Protein AF-A0A376F750-F1 (afdb_monomer)

Organism: Enterobacter asburiae (NCBI:txid61645)

Sequence (122 aa):
MLGGYFTTWCDADARDAVARVAKALDVQDELQFPDAELARSAAFIISASEGGNQYLPALRCEPERFEPHSRERLLAGAMIPSAWYIQAQRFRAHARQAFKTLFAQADVLIAPATPRSATLRG

Structure (mmCIF, N/CA/C/O backbone):
data_AF-A0A376F750-F1
#
_entry.id   AF-A0A376F750-F1
#
loop_
_atom_site.group_PDB
_atom_site.id
_atom_site.type_symbol
_atom_site.label_atom_id
_atom_site.label_alt_id
_atom_site.label_comp_id
_atom_site.label_asym_id
_atom_site.label_entity_id
_atom_site.label_seq_id
_atom_site.pdbx_PDB_ins_code
_atom_site.Cartn_x
_atom_site.Cartn_y
_atom_site.Cartn_z
_atom_site.occupancy
_atom_site.B_iso_or_equiv
_atom_site.auth_seq_id
_atom_site.auth_comp_id
_atom_site.auth_asym_id
_atom_site.auth_atom_id
_atom_site.pdbx_PDB_model_num
ATOM 1 N N . MET A 1 1 ? -11.596 -0.569 15.675 1.00 93.75 1 MET A N 1
ATOM 2 C CA . MET A 1 1 ? -11.658 -0.044 14.286 1.00 93.75 1 MET A CA 1
ATOM 3 C C . MET A 1 1 ? -10.386 0.743 13.996 1.00 93.75 1 MET A C 1
ATOM 5 O O . MET A 1 1 ? -9.802 1.255 14.940 1.00 93.75 1 MET A O 1
ATOM 9 N N . LEU A 1 2 ? -9.932 0.830 12.743 1.00 96.25 2 LEU A N 1
ATOM 10 C CA . LEU A 1 2 ? -8.807 1.691 12.371 1.00 96.25 2 LEU A CA 1
ATOM 11 C C . LEU A 1 2 ? -9.287 3.078 11.922 1.00 96.25 2 LEU A C 1
ATOM 13 O O . LEU A 1 2 ? -10.041 3.191 10.956 1.00 96.25 2 LEU A O 1
ATOM 17 N N . GLY A 1 3 ? -8.817 4.114 12.615 1.00 94.88 3 GLY A N 1
ATOM 18 C CA . GLY A 1 3 ? -9.077 5.521 12.304 1.00 94.88 3 GLY A CA 1
ATOM 19 C C . GLY A 1 3 ? -7.967 6.190 11.484 1.00 94.88 3 GLY A C 1
ATOM 20 O O . GLY A 1 3 ? -7.056 5.541 10.962 1.00 94.88 3 GLY A O 1
ATOM 21 N N . GLY A 1 4 ? -8.024 7.520 11.381 1.00 95.25 4 GLY A N 1
ATOM 22 C CA . GLY A 1 4 ? -7.015 8.328 10.685 1.00 95.25 4 GLY A CA 1
ATOM 23 C C . GLY A 1 4 ? -6.938 8.020 9.187 1.00 95.25 4 GLY A C 1
ATOM 24 O O . GLY A 1 4 ? -7.946 8.083 8.486 1.00 95.25 4 GLY A O 1
ATOM 25 N N . TYR A 1 5 ? -5.748 7.653 8.697 1.00 96.50 5 TYR A N 1
ATOM 26 C CA . TYR A 1 5 ? -5.477 7.395 7.273 1.00 96.50 5 TYR A CA 1
ATOM 27 C C . TYR A 1 5 ? -6.516 6.485 6.591 1.00 96.50 5 TYR A C 1
ATOM 29 O O . TYR A 1 5 ? -6.872 6.702 5.432 1.00 96.50 5 TYR A O 1
ATOM 37 N N . PHE A 1 6 ? -7.026 5.485 7.317 1.00 96.56 6 PHE A N 1
ATOM 38 C CA . PHE A 1 6 ? -7.991 4.509 6.806 1.00 96.56 6 PHE A CA 1
ATOM 39 C C . PHE A 1 6 ? -9.391 5.091 6.556 1.00 96.56 6 PHE A C 1
ATOM 41 O O . PHE A 1 6 ? -10.172 4.483 5.830 1.00 96.56 6 PHE A O 1
ATOM 48 N N . THR A 1 7 ? -9.715 6.265 7.104 1.00 94.56 7 THR A N 1
ATOM 49 C CA . THR A 1 7 ? -11.018 6.929 6.930 1.00 94.56 7 THR A CA 1
ATOM 50 C C . THR A 1 7 ? -10.918 8.280 6.219 1.00 94.56 7 THR A C 1
ATOM 52 O O . THR A 1 7 ? -11.901 8.695 5.600 1.00 94.56 7 THR A O 1
ATOM 55 N N . THR A 1 8 ? -9.745 8.931 6.233 1.00 95.75 8 THR A N 1
ATOM 56 C CA . THR A 1 8 ? -9.500 10.261 5.638 1.00 95.75 8 THR A CA 1
ATOM 57 C C . THR A 1 8 ? -9.947 10.366 4.180 1.00 95.75 8 THR A C 1
ATOM 59 O O . THR A 1 8 ? -10.558 11.357 3.795 1.00 95.75 8 THR A O 1
ATOM 62 N N . TRP A 1 9 ? -9.661 9.343 3.372 1.00 94.56 9 TRP A N 1
ATOM 63 C CA . TRP A 1 9 ? -9.897 9.365 1.922 1.00 94.56 9 TRP A CA 1
ATOM 64 C C . TRP A 1 9 ? -11.177 8.649 1.489 1.00 94.56 9 TRP A C 1
ATOM 66 O O . TRP A 1 9 ? -11.431 8.520 0.293 1.00 94.56 9 TRP A O 1
ATOM 76 N N . CYS A 1 10 ? -11.961 8.154 2.446 1.00 96.94 10 CYS A N 1
ATOM 77 C CA . CYS A 1 10 ? -13.175 7.403 2.161 1.00 96.94 10 CYS A CA 1
ATOM 78 C C . CYS A 1 10 ? -14.358 8.327 1.847 1.00 96.94 10 CYS A C 1
ATOM 80 O O . CYS A 1 10 ? -14.426 9.462 2.324 1.00 96.94 10 CYS A O 1
ATOM 82 N N . ASP A 1 11 ? -15.322 7.840 1.075 1.00 97.31 11 ASP A N 1
ATOM 83 C CA . ASP A 1 11 ? -16.636 8.464 0.952 1.00 97.31 11 ASP A CA 1
ATOM 84 C C . ASP A 1 11 ? -17.558 8.080 2.128 1.00 97.31 11 ASP A C 1
ATOM 86 O O . ASP A 1 11 ? -17.145 7.425 3.092 1.00 97.31 11 ASP A O 1
ATOM 90 N N . ALA A 1 12 ? -18.797 8.580 2.101 1.00 96.94 12 ALA A N 1
ATOM 91 C CA . ALA A 1 12 ? -19.780 8.290 3.141 1.00 96.94 12 ALA A CA 1
ATOM 92 C C . ALA A 1 12 ? -20.160 6.802 3.159 1.00 96.94 12 ALA A C 1
ATOM 94 O O . ALA A 1 12 ? -20.187 6.209 4.232 1.00 96.94 12 ALA A O 1
ATOM 95 N N . ASP A 1 13 ? -20.350 6.187 1.989 1.00 96.75 13 ASP A N 1
ATOM 96 C CA . ASP A 1 13 ? -20.747 4.782 1.873 1.00 96.75 13 ASP A CA 1
ATOM 97 C C . ASP A 1 13 ? -19.703 3.842 2.493 1.00 96.75 13 ASP A C 1
ATOM 99 O O . ASP A 1 13 ? -20.047 2.931 3.250 1.00 96.75 13 ASP A O 1
ATOM 103 N N . ALA A 1 14 ? -18.415 4.079 2.225 1.00 97.38 14 ALA A N 1
ATOM 104 C CA . ALA A 1 14 ? -17.323 3.299 2.797 1.00 97.38 14 ALA A CA 1
ATOM 105 C C . ALA A 1 14 ? -17.230 3.455 4.326 1.00 97.38 14 ALA A C 1
ATOM 107 O O . ALA A 1 14 ? -17.011 2.468 5.036 1.00 97.38 14 ALA A O 1
ATOM 108 N N . ARG A 1 15 ? -17.437 4.673 4.853 1.00 96.06 15 ARG A N 1
ATOM 109 C CA . ARG A 1 15 ? -17.484 4.913 6.307 1.00 96.06 15 ARG A CA 1
ATOM 110 C C . ARG A 1 15 ? -18.688 4.236 6.957 1.00 96.06 15 ARG A C 1
ATOM 112 O O . ARG A 1 15 ? -18.525 3.564 7.973 1.00 96.06 15 ARG A O 1
ATOM 119 N N . ASP A 1 16 ? -19.865 4.354 6.354 1.00 96.56 16 ASP A N 1
ATOM 120 C CA . ASP A 1 16 ? -21.102 3.756 6.856 1.00 96.56 16 ASP A CA 1
ATOM 121 C C . ASP A 1 16 ? -21.031 2.228 6.865 1.00 96.56 16 ASP A C 1
ATOM 123 O O . ASP A 1 16 ? -21.501 1.589 7.809 1.00 96.56 16 ASP A O 1
ATOM 127 N N . ALA A 1 17 ? -20.415 1.622 5.845 1.00 96.56 17 ALA A N 1
ATOM 128 C CA . ALA A 1 17 ? -20.203 0.180 5.793 1.00 96.56 17 ALA A CA 1
ATOM 129 C C . ALA A 1 17 ? -19.365 -0.307 6.985 1.00 96.56 17 ALA A C 1
ATOM 131 O O . ALA A 1 17 ? -19.753 -1.259 7.666 1.00 96.56 17 ALA A O 1
ATOM 132 N N . VAL A 1 18 ? -18.258 0.377 7.288 1.00 96.50 18 VAL A N 1
ATOM 133 C CA . VAL A 1 18 ? -17.429 0.044 8.452 1.00 96.50 18 VAL A CA 1
ATOM 134 C C . VAL A 1 18 ? -18.167 0.306 9.758 1.00 96.50 18 VAL A C 1
ATOM 136 O O . VAL A 1 18 ? -18.120 -0.547 10.640 1.00 96.50 18 VAL A O 1
ATOM 139 N N . ALA A 1 19 ? -18.902 1.413 9.877 1.00 95.25 19 ALA A N 1
ATOM 140 C CA . ALA A 1 19 ? -19.683 1.716 11.074 1.00 95.25 19 ALA A CA 1
ATOM 141 C C . ALA A 1 19 ? -20.745 0.639 11.365 1.00 95.25 19 ALA A C 1
ATOM 143 O O . ALA A 1 19 ? -20.928 0.242 12.516 1.00 95.25 19 ALA A O 1
ATOM 144 N N . ARG A 1 20 ? -21.414 0.107 10.330 1.00 97.06 20 ARG A N 1
ATOM 145 C CA . ARG A 1 20 ? -22.374 -1.004 10.472 1.00 97.06 20 ARG A CA 1
ATOM 146 C C . ARG A 1 20 ? -21.705 -2.275 10.989 1.00 97.06 20 ARG A C 1
ATOM 148 O O . ARG A 1 20 ? -22.245 -2.908 11.893 1.00 97.06 20 ARG A O 1
ATOM 155 N N . VAL A 1 21 ? -20.542 -2.634 10.443 1.00 96.62 21 VAL A N 1
ATOM 156 C CA . VAL A 1 21 ? -19.781 -3.817 10.880 1.00 96.62 21 VAL A CA 1
ATOM 157 C C . VAL A 1 21 ? -19.250 -3.629 12.302 1.00 96.62 21 VAL A C 1
ATOM 159 O O . VAL A 1 21 ? -19.412 -4.520 13.129 1.00 96.62 21 VAL A O 1
ATOM 162 N N . ALA A 1 22 ? -18.681 -2.462 12.611 1.00 95.81 22 ALA A N 1
ATOM 163 C CA . ALA A 1 22 ? -18.187 -2.126 13.943 1.00 95.81 22 ALA A CA 1
ATOM 164 C C . ALA A 1 22 ? -19.303 -2.218 14.992 1.00 95.81 22 ALA A C 1
ATOM 166 O O . ALA A 1 22 ? -19.115 -2.854 16.022 1.00 95.81 22 ALA A O 1
ATOM 167 N N . LYS A 1 23 ? -20.494 -1.682 14.691 1.00 96.19 23 LYS A N 1
ATOM 168 C CA . LYS A 1 23 ? -21.668 -1.795 15.566 1.00 96.19 23 LYS A CA 1
ATOM 169 C C . LYS A 1 23 ? -22.120 -3.245 15.756 1.00 96.19 23 LYS A C 1
ATOM 171 O O . LYS A 1 23 ? -22.447 -3.635 16.869 1.00 96.19 23 LYS A O 1
ATOM 176 N N . ALA A 1 24 ? -22.172 -4.036 14.684 1.00 97.38 24 ALA A N 1
ATOM 177 C CA . ALA A 1 24 ? -22.607 -5.433 14.756 1.00 97.38 24 ALA A CA 1
ATOM 178 C C . ALA A 1 24 ? -21.647 -6.318 15.570 1.00 97.38 24 ALA A C 1
ATOM 180 O O . ALA A 1 24 ? -22.081 -7.306 16.156 1.00 97.38 24 ALA A O 1
ATOM 181 N N . LEU A 1 25 ? -20.364 -5.956 15.603 1.00 96.12 25 LEU A N 1
ATOM 182 C CA . LEU A 1 25 ? -19.315 -6.640 16.358 1.00 96.12 25 LEU A CA 1
ATOM 183 C C . LEU A 1 25 ? -19.031 -5.991 17.725 1.00 96.12 25 LEU A C 1
ATOM 185 O O . LEU A 1 25 ? -18.049 -6.357 18.360 1.00 96.12 25 LEU A O 1
ATOM 189 N N . ASP A 1 26 ? -19.861 -5.033 18.154 1.00 95.62 26 ASP A N 1
ATOM 190 C CA . ASP A 1 26 ? -19.714 -4.283 19.412 1.00 95.62 26 ASP A CA 1
ATOM 191 C C . ASP A 1 26 ? -18.312 -3.671 19.613 1.00 95.62 26 ASP A C 1
ATOM 193 O O . ASP A 1 26 ? -17.738 -3.667 20.699 1.00 95.62 26 ASP A O 1
ATOM 197 N N . VAL A 1 27 ? -17.720 -3.164 18.530 1.00 94.69 27 VAL A N 1
ATOM 198 C CA . VAL A 1 27 ? -16.379 -2.572 18.545 1.00 94.69 27 VAL A CA 1
ATOM 199 C C . VAL A 1 27 ? -16.445 -1.185 19.172 1.00 94.69 27 VAL A C 1
ATOM 201 O O . VAL A 1 27 ? -17.011 -0.267 18.581 1.00 94.69 27 VAL A O 1
ATOM 204 N N . GLN A 1 28 ? -15.813 -1.029 20.333 1.00 86.69 28 GLN A N 1
ATOM 205 C CA . GLN A 1 28 ? -15.795 0.230 21.087 1.00 86.69 28 GLN A CA 1
ATOM 206 C C . GLN A 1 28 ? -14.532 1.064 20.833 1.00 86.69 28 GLN A C 1
ATOM 208 O O . GLN A 1 28 ? -14.579 2.292 20.874 1.00 86.69 28 GLN A O 1
ATOM 213 N N . ASP A 1 29 ? -13.412 0.408 20.518 1.00 92.06 29 ASP A N 1
ATOM 214 C CA . ASP A 1 29 ? -12.117 1.076 20.415 1.00 92.06 29 ASP A CA 1
ATOM 215 C C . ASP A 1 29 ? -11.785 1.521 18.987 1.00 92.06 29 ASP A C 1
ATOM 217 O O . ASP A 1 29 ? -11.928 0.772 18.008 1.00 92.06 29 ASP A O 1
ATOM 221 N N . GLU A 1 30 ? -11.247 2.733 18.873 1.00 94.81 30 GLU A N 1
ATOM 222 C CA . GLU A 1 30 ? -10.559 3.212 17.679 1.00 94.81 30 GLU A CA 1
ATOM 223 C C . GLU A 1 30 ? -9.045 3.190 17.909 1.00 94.81 30 GLU A C 1
ATOM 225 O O . GLU A 1 30 ? -8.525 3.818 18.828 1.00 94.81 30 GLU A O 1
ATOM 230 N N . LEU A 1 31 ? -8.331 2.480 17.038 1.00 96.38 31 LEU A N 1
ATOM 231 C CA . LEU A 1 31 ? -6.876 2.434 17.007 1.00 96.38 31 LEU A CA 1
ATOM 232 C C . LEU A 1 31 ? -6.369 3.185 15.778 1.00 96.38 31 LEU A C 1
ATOM 234 O O . LEU A 1 31 ? -7.018 3.215 14.731 1.00 96.38 31 LEU A O 1
ATOM 238 N N . GLN A 1 32 ? -5.174 3.757 15.875 1.00 96.25 32 GLN A N 1
ATOM 239 C CA . GLN A 1 32 ? -4.540 4.456 14.761 1.00 96.25 32 GLN A CA 1
ATOM 240 C C . GLN A 1 32 ? -3.191 3.835 14.437 1.00 96.25 32 GLN A C 1
ATOM 242 O O . GLN A 1 32 ? -2.448 3.427 15.325 1.00 96.25 32 GLN A O 1
ATOM 247 N N . PHE A 1 33 ? -2.855 3.821 13.150 1.00 96.88 33 PHE A N 1
ATOM 248 C CA . PHE A 1 33 ? -1.494 3.589 12.689 1.00 96.88 33 PHE A CA 1
ATOM 249 C C . PHE A 1 33 ? -0.947 4.914 12.140 1.00 96.88 33 PHE A C 1
ATOM 251 O O . PHE A 1 33 ? -1.213 5.231 10.979 1.00 96.88 33 PHE A O 1
ATOM 258 N N . PRO A 1 34 ? -0.229 5.712 12.955 1.00 95.19 34 PRO A N 1
ATOM 259 C CA . PRO A 1 34 ? 0.198 7.055 12.557 1.00 95.19 34 PRO A CA 1
ATOM 260 C C . PRO A 1 34 ? 1.045 7.060 11.282 1.00 95.19 34 PRO A C 1
ATOM 262 O O . PRO A 1 34 ? 0.875 7.923 10.427 1.00 95.19 34 PRO A O 1
ATOM 265 N N . ASP A 1 35 ? 1.886 6.039 11.100 1.00 96.69 35 ASP A N 1
ATOM 266 C CA . ASP A 1 35 ? 2.770 5.938 9.938 1.00 96.69 35 ASP A CA 1
ATOM 267 C C . ASP A 1 35 ? 2.110 5.279 8.710 1.00 96.69 35 ASP A C 1
ATOM 269 O O . ASP A 1 35 ? 2.811 4.826 7.803 1.00 96.69 35 ASP A O 1
ATOM 273 N N . ALA A 1 36 ? 0.777 5.186 8.643 1.00 97.25 36 ALA A N 1
ATOM 274 C CA . ALA A 1 36 ? 0.076 4.529 7.534 1.00 97.25 36 ALA A CA 1
ATOM 275 C C . ALA A 1 36 ? 0.416 5.134 6.160 1.00 97.25 36 ALA A C 1
ATOM 277 O O . ALA A 1 36 ? 0.647 4.403 5.193 1.00 97.25 36 ALA A O 1
ATOM 278 N N . GLU A 1 37 ? 0.516 6.460 6.071 1.00 97.12 37 GLU A N 1
ATOM 279 C CA . GLU A 1 37 ? 0.885 7.146 4.830 1.00 97.12 37 GLU A CA 1
ATOM 280 C C . GLU A 1 37 ? 2.346 6.881 4.430 1.00 97.12 37 GLU A C 1
ATOM 282 O O . GLU A 1 37 ? 2.655 6.638 3.255 1.00 97.12 37 GLU A O 1
ATOM 287 N N . LEU A 1 38 ? 3.251 6.839 5.412 1.00 98.06 38 LEU A N 1
ATOM 288 C CA . LEU A 1 38 ? 4.652 6.495 5.185 1.00 98.06 38 LEU A CA 1
ATOM 289 C C . LEU A 1 38 ? 4.804 5.020 4.785 1.00 98.06 38 LEU A C 1
ATOM 291 O O . LEU A 1 38 ? 5.578 4.703 3.882 1.00 98.06 38 LEU A O 1
ATOM 295 N N . ALA A 1 39 ? 4.010 4.120 5.369 1.00 98.25 39 ALA A N 1
ATOM 296 C CA . ALA A 1 39 ? 3.954 2.713 4.984 1.00 98.25 39 ALA A CA 1
ATOM 297 C C . ALA A 1 39 ? 3.459 2.517 3.556 1.00 98.25 39 ALA A C 1
ATOM 299 O O . ALA A 1 39 ? 4.065 1.747 2.808 1.00 98.25 39 ALA A O 1
ATOM 300 N N . ARG A 1 40 ? 2.430 3.261 3.140 1.00 98.06 40 ARG A N 1
ATOM 301 C CA . ARG A 1 40 ? 2.018 3.301 1.735 1.00 98.06 40 ARG A CA 1
ATOM 302 C C . ARG A 1 40 ? 3.162 3.773 0.836 1.00 98.06 40 ARG A C 1
ATOM 304 O O . ARG A 1 40 ? 3.411 3.145 -0.191 1.00 98.06 40 ARG A O 1
ATOM 311 N N . SER A 1 41 ? 3.854 4.848 1.206 1.00 98.31 41 SER A N 1
ATOM 312 C CA . SER A 1 41 ? 4.963 5.402 0.414 1.00 98.31 41 SER A CA 1
ATOM 313 C C . SER A 1 41 ? 6.118 4.405 0.270 1.00 98.31 41 SER A C 1
ATOM 315 O O . SER A 1 41 ? 6.602 4.164 -0.837 1.00 98.31 41 SER A O 1
ATOM 317 N N . ALA A 1 42 ? 6.508 3.748 1.364 1.00 98.69 42 ALA A N 1
ATOM 318 C CA . ALA A 1 42 ? 7.524 2.701 1.356 1.00 98.69 42 ALA A CA 1
ATOM 319 C C . ALA A 1 42 ? 7.105 1.501 0.491 1.00 98.69 42 ALA A C 1
ATOM 321 O O . ALA A 1 42 ? 7.893 1.028 -0.327 1.00 98.69 42 ALA A O 1
ATOM 322 N N . ALA A 1 43 ? 5.857 1.036 0.619 1.00 98.69 43 ALA A N 1
ATOM 323 C CA . ALA A 1 43 ? 5.330 -0.058 -0.194 1.00 98.69 43 ALA A CA 1
ATOM 324 C C . ALA A 1 43 ? 5.301 0.294 -1.690 1.00 98.69 43 ALA A C 1
ATOM 326 O O . ALA A 1 43 ? 5.606 -0.560 -2.525 1.00 98.69 43 ALA A O 1
ATOM 327 N N . PHE A 1 44 ? 4.987 1.548 -2.035 1.00 98.50 44 PHE A N 1
ATOM 328 C CA . PHE A 1 44 ? 5.018 2.036 -3.412 1.00 98.50 44 PHE A CA 1
ATOM 329 C C . PHE A 1 44 ? 6.439 1.996 -3.986 1.00 98.50 44 PHE A C 1
ATOM 331 O O . PHE A 1 44 ? 6.640 1.445 -5.066 1.00 98.50 44 PHE A O 1
ATOM 338 N N . ILE A 1 45 ? 7.427 2.511 -3.244 1.00 98.75 45 ILE A N 1
ATOM 339 C CA . ILE A 1 45 ? 8.846 2.482 -3.634 1.00 98.75 45 ILE A CA 1
ATOM 340 C C . ILE A 1 45 ? 9.326 1.046 -3.839 1.00 98.75 45 ILE A C 1
ATOM 342 O O . ILE A 1 45 ? 9.925 0.749 -4.871 1.00 98.75 45 ILE A O 1
ATOM 346 N N . ILE A 1 46 ? 9.054 0.158 -2.879 1.00 98.81 46 ILE A N 1
ATOM 347 C CA . ILE A 1 46 ? 9.464 -1.250 -2.934 1.00 98.81 46 ILE A CA 1
ATOM 348 C C . ILE A 1 46 ? 8.865 -1.927 -4.169 1.00 98.81 46 ILE A C 1
ATOM 350 O O . ILE A 1 46 ? 9.607 -2.440 -5.002 1.00 98.81 46 ILE A O 1
ATOM 354 N N . SER A 1 47 ? 7.541 -1.854 -4.334 1.00 98.69 47 SER A N 1
ATOM 355 C CA . SER A 1 47 ? 6.839 -2.535 -5.431 1.00 98.69 47 SER A CA 1
ATOM 356 C C . SER A 1 47 ? 7.264 -2.010 -6.802 1.00 98.69 47 SER A C 1
ATOM 358 O O . SER A 1 47 ? 7.458 -2.790 -7.732 1.00 98.69 47 SER A O 1
ATOM 360 N N . ALA A 1 48 ? 7.430 -0.690 -6.935 1.00 98.50 48 ALA A N 1
ATOM 361 C CA . ALA A 1 48 ? 7.890 -0.081 -8.177 1.00 98.50 48 ALA A CA 1
ATOM 362 C C . ALA A 1 48 ? 9.336 -0.486 -8.498 1.00 98.50 48 ALA A C 1
ATOM 364 O O . ALA A 1 48 ? 9.617 -0.857 -9.634 1.00 98.50 48 ALA A O 1
ATOM 365 N N . SER A 1 49 ? 10.231 -0.471 -7.504 1.00 98.75 49 SER A N 1
ATOM 366 C CA . SER A 1 49 ? 11.642 -0.840 -7.692 1.00 98.75 49 SER A CA 1
ATOM 367 C C . SER A 1 49 ? 11.787 -2.306 -8.097 1.00 98.75 49 SER A C 1
ATOM 369 O O . SER A 1 49 ? 12.467 -2.619 -9.072 1.00 98.75 49 SER A O 1
ATOM 371 N N . GLU A 1 50 ? 11.125 -3.210 -7.372 1.00 98.69 50 GLU A N 1
ATOM 372 C CA . GLU A 1 50 ? 11.202 -4.653 -7.617 1.00 98.69 50 GLU A CA 1
ATOM 373 C C . GLU A 1 50 ? 10.563 -5.024 -8.960 1.00 98.69 50 GLU A C 1
ATOM 375 O O . GLU A 1 50 ? 11.196 -5.701 -9.772 1.00 98.69 50 GLU A O 1
ATOM 380 N N . GLY A 1 51 ? 9.356 -4.518 -9.241 1.00 98.19 51 GLY A N 1
ATOM 381 C CA . GLY A 1 51 ? 8.674 -4.758 -10.513 1.00 98.19 51 GLY A CA 1
ATOM 382 C C . GLY A 1 51 ? 9.433 -4.163 -11.699 1.00 98.19 51 GLY A C 1
ATOM 383 O O . GLY A 1 51 ? 9.639 -4.836 -12.707 1.00 98.19 51 GLY A O 1
ATOM 384 N N . GLY A 1 52 ? 9.909 -2.924 -11.572 1.00 98.00 52 GLY A N 1
ATOM 385 C CA . GLY A 1 52 ? 10.710 -2.277 -12.605 1.00 98.00 52 GLY A CA 1
ATOM 386 C C . GLY A 1 52 ? 11.989 -3.052 -12.910 1.00 98.00 52 GLY A C 1
ATOM 387 O O . GLY A 1 52 ? 12.261 -3.347 -14.071 1.00 98.00 52 GLY A O 1
ATOM 388 N N . ASN A 1 53 ? 12.737 -3.458 -11.881 1.00 98.12 53 ASN A N 1
ATOM 389 C CA . ASN A 1 53 ? 13.952 -4.253 -12.054 1.00 98.12 53 ASN A CA 1
ATOM 390 C C . ASN A 1 53 ? 13.674 -5.634 -12.676 1.00 98.12 53 ASN A C 1
ATOM 392 O O . ASN A 1 53 ? 14.412 -6.055 -13.564 1.00 98.12 53 ASN A O 1
ATOM 396 N N . GLN A 1 54 ? 12.600 -6.319 -12.261 1.00 98.25 54 GLN A N 1
ATOM 397 C CA . GLN A 1 54 ? 12.211 -7.622 -12.812 1.00 98.25 54 GLN A CA 1
ATOM 398 C C . GLN A 1 54 ? 11.953 -7.556 -14.323 1.00 98.25 54 GLN A C 1
ATOM 400 O O . GLN A 1 54 ? 12.384 -8.442 -15.061 1.00 98.25 54 GLN A O 1
ATOM 405 N N . TYR A 1 55 ? 11.260 -6.515 -14.789 1.00 97.88 55 TYR A N 1
ATOM 406 C CA . TYR A 1 55 ? 10.870 -6.385 -16.195 1.00 97.88 55 TYR A CA 1
ATOM 407 C C . TYR A 1 55 ? 11.838 -5.556 -17.041 1.00 97.88 55 TYR A C 1
ATOM 409 O O . TYR A 1 55 ? 11.676 -5.512 -18.260 1.00 97.88 55 TYR A O 1
ATOM 417 N N . LEU A 1 56 ? 12.861 -4.936 -16.447 1.00 97.75 56 LEU A N 1
ATOM 418 C CA . LEU A 1 56 ? 13.804 -4.069 -17.156 1.00 97.75 56 LEU A CA 1
ATOM 419 C C . LEU A 1 56 ? 14.440 -4.717 -18.402 1.00 97.75 56 LEU A C 1
ATOM 421 O O . LEU A 1 56 ? 14.517 -4.029 -19.422 1.00 97.75 56 LEU A O 1
ATOM 425 N N . PRO A 1 57 ? 14.866 -5.999 -18.395 1.00 97.81 57 PRO A N 1
ATOM 426 C CA . PRO A 1 57 ? 15.397 -6.625 -19.605 1.00 97.81 57 PRO A CA 1
ATOM 427 C C . PRO A 1 57 ? 14.374 -6.650 -20.748 1.00 97.81 57 PRO A C 1
ATOM 429 O O . PRO A 1 57 ? 14.686 -6.228 -21.857 1.00 97.81 57 PRO A O 1
ATOM 432 N N . ALA A 1 58 ? 13.133 -7.057 -20.465 1.00 97.62 58 ALA A N 1
ATOM 433 C CA . ALA A 1 58 ? 12.065 -7.110 -21.461 1.00 97.62 58 ALA A CA 1
ATOM 434 C C . ALA A 1 58 ? 11.639 -5.709 -21.927 1.00 97.62 58 ALA A C 1
ATOM 436 O O . ALA A 1 58 ? 11.440 -5.495 -23.116 1.00 97.62 58 ALA A O 1
ATOM 437 N N . LEU A 1 59 ? 11.575 -4.731 -21.018 1.00 96.88 59 LEU A N 1
ATOM 438 C CA . LEU A 1 59 ? 11.266 -3.334 -21.342 1.00 96.88 59 LEU A CA 1
ATOM 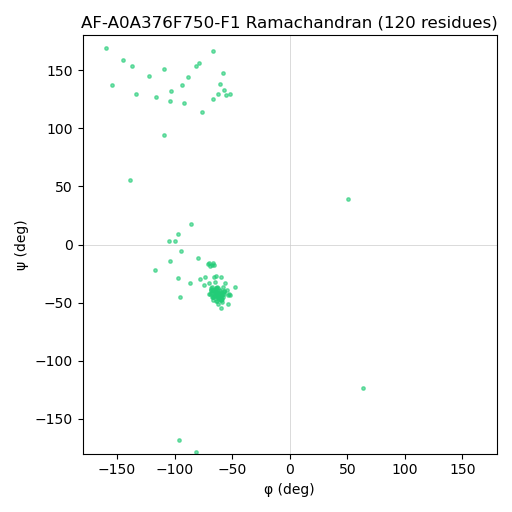439 C C . LEU A 1 59 ? 12.320 -2.678 -22.245 1.00 96.88 59 LEU A C 1
ATOM 441 O O . LEU A 1 59 ? 11.994 -1.746 -22.972 1.00 96.88 59 LEU A O 1
ATOM 445 N N . ARG A 1 60 ? 13.576 -3.140 -22.205 1.00 96.44 60 ARG A N 1
ATOM 446 C CA . ARG A 1 60 ? 14.642 -2.669 -23.104 1.00 96.44 60 ARG A CA 1
ATOM 447 C C . ARG A 1 60 ? 14.548 -3.269 -24.506 1.00 96.44 60 ARG A C 1
ATOM 449 O O . ARG A 1 60 ? 15.002 -2.627 -25.447 1.00 96.44 60 ARG A O 1
ATOM 456 N N . CYS A 1 61 ? 14.014 -4.482 -24.630 1.00 97.44 61 CYS A N 1
ATOM 457 C CA . CYS A 1 61 ? 13.965 -5.218 -25.892 1.00 97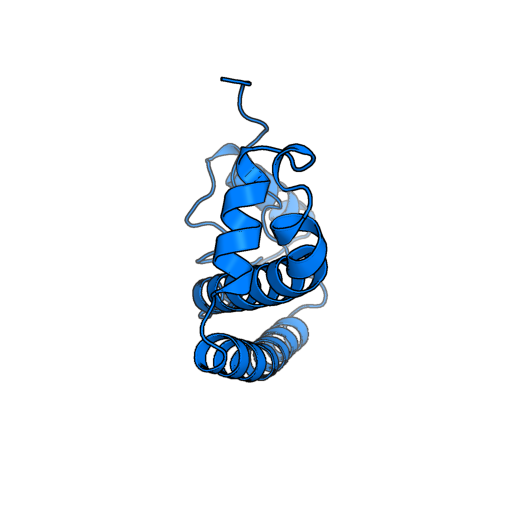.44 61 CYS A CA 1
ATOM 458 C C . CYS A 1 61 ? 12.636 -5.042 -26.634 1.00 97.44 61 CYS A C 1
ATOM 460 O O . CYS A 1 61 ? 12.651 -4.830 -27.840 1.00 97.44 61 CYS A O 1
ATOM 462 N N . GLU A 1 62 ? 11.512 -5.140 -25.921 1.00 96.69 62 GLU A N 1
ATOM 463 C CA . GLU A 1 62 ? 10.159 -5.217 -26.493 1.00 96.69 62 GLU A CA 1
ATOM 464 C C . GLU A 1 62 ? 9.149 -4.363 -25.682 1.00 96.69 62 GLU A C 1
ATOM 466 O O . GLU A 1 62 ? 8.143 -4.878 -25.171 1.00 96.69 62 GLU A O 1
ATOM 471 N N . PRO A 1 63 ? 9.402 -3.051 -25.479 1.00 95.56 63 PRO A N 1
ATOM 472 C CA . PRO A 1 63 ? 8.537 -2.183 -24.673 1.00 95.56 63 PRO A CA 1
ATOM 473 C C . PRO A 1 63 ? 7.098 -2.083 -25.203 1.00 95.56 63 PRO A C 1
ATOM 475 O O . PRO A 1 63 ? 6.165 -1.853 -24.438 1.00 95.56 63 PRO A O 1
ATOM 478 N N . GLU A 1 64 ? 6.870 -2.241 -26.500 1.00 96.56 64 GLU A N 1
ATOM 479 C CA . GLU A 1 64 ? 5.552 -2.203 -27.142 1.00 96.56 64 GLU A CA 1
ATOM 480 C C . GLU A 1 64 ? 4.618 -3.349 -26.730 1.00 96.56 64 GLU A C 1
ATOM 482 O O . GLU A 1 64 ? 3.405 -3.218 -26.876 1.00 96.56 64 GLU A O 1
ATOM 487 N N . ARG A 1 65 ? 5.152 -4.437 -26.158 1.00 96.75 65 ARG A N 1
ATOM 488 C CA . ARG A 1 65 ? 4.351 -5.567 -25.655 1.00 96.75 65 ARG A CA 1
ATOM 489 C C . ARG A 1 65 ? 3.728 -5.320 -24.282 1.00 96.75 65 ARG A C 1
ATOM 491 O O . ARG A 1 65 ? 2.885 -6.103 -23.846 1.00 96.75 65 ARG A O 1
ATOM 498 N N . PHE A 1 66 ? 4.148 -4.265 -23.591 1.00 97.81 66 PHE A N 1
ATOM 499 C CA . PHE A 1 66 ? 3.613 -3.899 -22.286 1.00 97.81 66 PHE A CA 1
ATOM 500 C C . PHE A 1 66 ? 2.404 -2.980 -22.432 1.00 97.81 66 PHE A C 1
ATOM 502 O O . PHE A 1 66 ? 2.367 -2.103 -23.294 1.00 97.81 66 PHE A O 1
ATOM 509 N N . GLU A 1 67 ? 1.435 -3.150 -21.532 1.00 97.25 67 GLU A N 1
ATOM 510 C CA . GLU A 1 67 ? 0.287 -2.253 -21.428 1.00 97.25 67 GLU A CA 1
ATOM 511 C C . GLU A 1 67 ? 0.777 -0.797 -21.235 1.00 97.25 67 GLU A C 1
ATOM 513 O O . GLU A 1 67 ? 1.626 -0.564 -20.362 1.00 97.25 67 GLU A O 1
ATOM 518 N N . PRO A 1 68 ? 0.301 0.174 -22.042 1.00 93.62 68 PRO A N 1
ATOM 519 C CA . PRO A 1 68 ? 0.867 1.522 -22.091 1.00 93.62 68 PRO A CA 1
ATOM 520 C C . PRO A 1 68 ? 0.965 2.236 -20.738 1.00 93.62 68 PRO A C 1
ATOM 522 O O . PRO A 1 68 ? 2.010 2.816 -20.439 1.00 93.62 68 PRO A O 1
ATOM 525 N N . HIS A 1 69 ? -0.072 2.168 -19.899 1.00 90.62 69 HIS A N 1
ATOM 526 C CA . HIS A 1 69 ? -0.101 2.867 -18.611 1.00 90.62 69 HIS A CA 1
ATOM 527 C C . HIS A 1 69 ? 0.812 2.226 -17.555 1.00 90.62 69 HIS A C 1
ATOM 529 O O . HIS A 1 69 ? 1.314 2.900 -16.652 1.00 90.62 69 HIS A O 1
ATOM 535 N N . SER A 1 70 ? 1.051 0.922 -17.655 1.00 94.75 70 SER A N 1
ATOM 536 C CA . SER A 1 70 ? 1.905 0.164 -16.742 1.00 94.75 70 SER A 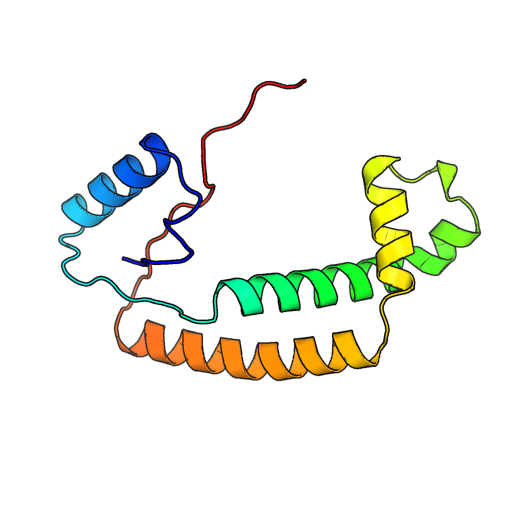CA 1
ATOM 537 C C . SER A 1 70 ? 3.369 0.208 -17.168 1.00 94.75 70 SER A C 1
ATOM 539 O O . SER A 1 70 ? 4.254 0.251 -16.312 1.00 94.75 70 SER A O 1
ATOM 541 N N . ARG A 1 71 ? 3.641 0.254 -18.477 1.00 97.12 71 ARG A N 1
ATOM 542 C CA . ARG A 1 71 ? 4.9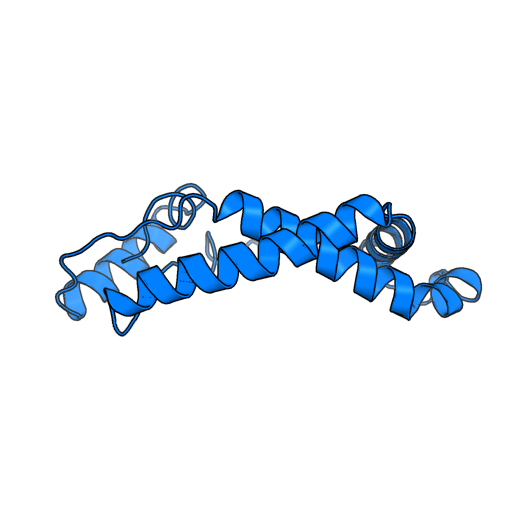93 0.322 -19.047 1.00 97.12 71 ARG A CA 1
ATOM 543 C C . ARG A 1 71 ? 5.814 1.472 -18.474 1.00 97.12 71 ARG A C 1
ATOM 545 O O . ARG A 1 71 ? 6.929 1.259 -18.005 1.00 97.12 71 ARG A O 1
ATOM 552 N N . GLU A 1 72 ? 5.257 2.679 -18.486 1.00 95.06 72 GLU A N 1
ATOM 553 C CA . GLU A 1 72 ? 5.945 3.878 -17.991 1.00 95.06 72 GLU A CA 1
ATOM 554 C C . GLU A 1 72 ? 6.232 3.785 -16.490 1.00 95.06 72 GLU A C 1
ATOM 556 O O . GLU A 1 72 ? 7.311 4.159 -16.031 1.00 95.06 72 GLU A O 1
ATOM 561 N N . ARG A 1 73 ? 5.305 3.202 -15.722 1.00 97.44 73 ARG A N 1
ATOM 562 C CA . ARG A 1 73 ? 5.472 2.987 -14.279 1.00 97.44 73 ARG A CA 1
ATOM 563 C C . ARG A 1 73 ? 6.572 1.975 -13.971 1.00 97.44 73 ARG A C 1
ATOM 565 O O . ARG A 1 73 ? 7.322 2.182 -13.021 1.00 97.44 73 ARG A O 1
ATOM 572 N N . LEU A 1 74 ? 6.687 0.906 -14.759 1.00 98.00 74 LEU A N 1
ATOM 573 C CA . LEU A 1 74 ? 7.759 -0.079 -14.601 1.00 98.00 74 LEU A CA 1
ATOM 574 C C . LEU A 1 74 ? 9.124 0.512 -14.975 1.00 98.00 74 LEU A C 1
ATOM 576 O O . LEU A 1 74 ? 10.089 0.311 -14.240 1.00 98.00 74 LEU A O 1
ATOM 580 N N . LEU A 1 75 ? 9.203 1.291 -16.060 1.00 96.75 75 LEU A N 1
ATOM 581 C CA . LEU A 1 75 ? 10.426 2.013 -16.431 1.00 96.75 75 LEU A CA 1
ATOM 582 C C . LEU A 1 75 ? 10.851 2.990 -15.330 1.00 96.75 75 LEU A C 1
ATOM 584 O O . LEU A 1 75 ? 12.009 2.976 -14.918 1.00 96.75 75 LEU A O 1
ATOM 588 N N . ALA A 1 76 ? 9.917 3.791 -14.809 1.00 97.25 76 ALA A N 1
ATOM 589 C CA . ALA A 1 76 ? 10.182 4.684 -13.684 1.00 97.25 76 ALA A CA 1
ATOM 590 C C . ALA A 1 76 ? 10.658 3.906 -12.447 1.00 97.25 76 ALA A C 1
ATOM 592 O O . ALA A 1 76 ? 11.633 4.298 -11.810 1.00 97.25 76 ALA A O 1
ATOM 593 N N . GLY A 1 77 ? 10.021 2.770 -12.153 1.00 98.06 77 GLY A N 1
ATOM 594 C CA . GLY A 1 77 ? 10.411 1.858 -11.082 1.00 98.06 77 GLY A CA 1
ATOM 595 C C . GLY A 1 77 ? 11.851 1.356 -11.199 1.00 98.06 77 GLY A C 1
ATOM 596 O O . GLY A 1 77 ? 12.594 1.379 -10.222 1.00 98.06 77 GLY A O 1
ATOM 597 N N . ALA A 1 78 ? 12.285 0.996 -12.409 1.00 97.56 78 ALA A N 1
ATOM 598 C CA . ALA A 1 78 ? 13.649 0.542 -12.685 1.00 97.56 78 ALA A CA 1
ATOM 599 C C . ALA A 1 78 ? 14.720 1.635 -12.496 1.00 97.56 78 ALA A C 1
ATOM 601 O O . ALA A 1 78 ? 15.909 1.325 -12.423 1.00 97.56 78 ALA A O 1
ATOM 602 N N . MET A 1 79 ? 14.310 2.905 -12.428 1.00 97.38 79 MET A N 1
ATOM 603 C CA . MET A 1 79 ? 15.186 4.065 -12.240 1.00 97.38 79 MET A CA 1
ATOM 604 C C . MET A 1 79 ? 15.126 4.640 -10.816 1.00 97.38 79 MET A C 1
ATOM 606 O O . MET A 1 79 ? 15.770 5.655 -10.544 1.00 97.38 79 MET A O 1
ATOM 610 N N . ILE A 1 80 ? 14.373 4.024 -9.897 1.00 98.38 80 ILE A N 1
ATOM 611 C CA . ILE A 1 80 ? 14.312 4.478 -8.503 1.00 98.38 80 ILE A CA 1
ATOM 612 C C . ILE A 1 80 ? 15.709 4.371 -7.864 1.00 98.38 80 ILE A C 1
ATOM 614 O O . ILE A 1 80 ? 16.328 3.304 -7.916 1.00 98.38 80 ILE A O 1
ATOM 618 N N . PRO A 1 81 ? 16.215 5.435 -7.207 1.00 98.50 81 PRO A N 1
ATOM 619 C CA . PRO A 1 81 ? 17.495 5.382 -6.513 1.00 98.50 81 PRO A CA 1
ATOM 620 C C . PRO A 1 81 ? 17.537 4.272 -5.458 1.00 98.50 81 PRO A C 1
ATOM 622 O O . PRO A 1 81 ? 16.659 4.177 -4.596 1.00 98.50 81 PRO A O 1
ATOM 625 N N . SER A 1 82 ? 18.613 3.481 -5.452 1.00 97.94 82 SER A N 1
ATOM 626 C CA . SER A 1 82 ? 18.792 2.372 -4.499 1.00 97.94 82 SER A CA 1
ATOM 627 C C . SER A 1 82 ? 18.702 2.821 -3.037 1.00 97.94 82 SER A C 1
ATOM 629 O O . SER A 1 82 ? 18.172 2.097 -2.195 1.00 97.94 82 SER A O 1
ATOM 631 N N . ALA A 1 83 ? 19.150 4.044 -2.735 1.00 98.56 83 ALA A N 1
ATOM 632 C CA . ALA A 1 83 ? 19.027 4.641 -1.411 1.00 98.56 83 ALA A CA 1
ATOM 633 C C . ALA A 1 83 ? 17.566 4.697 -0.932 1.00 98.56 83 ALA A C 1
ATOM 635 O O . ALA A 1 83 ? 17.300 4.400 0.230 1.00 98.56 83 ALA A O 1
ATOM 636 N N . TRP A 1 84 ? 16.610 5.020 -1.809 1.00 98.56 84 TRP A N 1
ATOM 637 C CA . TRP A 1 84 ? 15.190 5.088 -1.448 1.00 98.56 84 TRP A CA 1
ATOM 638 C C . TRP A 1 84 ? 14.626 3.701 -1.154 1.00 98.56 84 TRP A C 1
ATOM 640 O O . TRP A 1 84 ? 13.946 3.520 -0.146 1.00 98.56 84 TRP A O 1
ATOM 650 N N . TYR A 1 85 ? 14.975 2.705 -1.973 1.00 98.75 85 TYR A N 1
ATOM 651 C CA . TYR A 1 85 ? 14.603 1.310 -1.736 1.00 98.75 85 TYR A CA 1
ATOM 652 C C . TYR A 1 85 ? 15.142 0.789 -0.392 1.00 98.75 85 TYR A C 1
ATOM 654 O O . TYR A 1 85 ? 14.398 0.201 0.393 1.00 98.75 85 TYR A O 1
ATOM 662 N N . ILE A 1 86 ? 16.411 1.070 -0.072 1.00 98.69 86 ILE A N 1
ATOM 663 C CA . ILE A 1 86 ? 17.027 0.676 1.206 1.00 98.69 86 ILE A CA 1
ATOM 664 C C . ILE A 1 86 ? 16.301 1.326 2.392 1.00 98.69 86 ILE A C 1
ATOM 666 O O . ILE A 1 86 ? 16.008 0.644 3.377 1.00 98.69 86 ILE A O 1
ATOM 670 N N . GLN A 1 87 ? 15.982 2.623 2.315 1.00 98.69 87 GLN A N 1
ATOM 671 C CA . GLN A 1 87 ? 15.242 3.300 3.387 1.00 98.69 87 GLN A CA 1
ATOM 672 C C . GLN A 1 87 ? 13.812 2.766 3.524 1.00 98.69 87 GLN A C 1
ATOM 674 O O . GLN A 1 87 ? 13.352 2.539 4.643 1.00 98.69 87 GLN A O 1
ATOM 679 N N . ALA A 1 88 ? 13.134 2.473 2.412 1.00 98.75 88 ALA A N 1
ATOM 680 C CA . ALA A 1 88 ? 11.810 1.863 2.430 1.00 98.75 88 ALA A CA 1
ATOM 681 C C . ALA A 1 88 ? 11.823 0.475 3.095 1.00 98.75 88 ALA A C 1
ATOM 683 O O . ALA A 1 88 ? 10.953 0.184 3.915 1.00 98.75 88 ALA A O 1
ATOM 684 N N . GLN A 1 89 ? 12.830 -0.365 2.822 1.00 98.75 89 GLN A N 1
ATOM 685 C CA . GLN A 1 89 ? 12.961 -1.676 3.474 1.00 98.75 89 GLN A CA 1
ATOM 686 C C . GLN A 1 89 ? 13.287 -1.559 4.974 1.00 98.75 89 GLN A C 1
ATOM 688 O O . GLN A 1 89 ? 12.754 -2.323 5.781 1.00 98.75 89 GLN A O 1
ATOM 693 N N . ARG A 1 90 ? 14.100 -0.575 5.386 1.00 98.56 90 ARG A N 1
ATOM 694 C CA . ARG A 1 90 ? 14.318 -0.277 6.817 1.00 98.56 90 ARG A CA 1
ATOM 695 C C . ARG A 1 90 ? 13.017 0.130 7.498 1.00 98.56 90 ARG A C 1
ATOM 697 O O . ARG A 1 90 ? 12.675 -0.414 8.548 1.00 98.56 90 ARG A O 1
ATOM 704 N N . PHE A 1 91 ? 12.257 1.024 6.870 1.00 98.69 91 PHE A N 1
ATOM 705 C CA . PHE A 1 91 ? 10.957 1.432 7.383 1.00 98.69 91 PHE A CA 1
ATOM 706 C C . PHE A 1 91 ? 9.959 0.265 7.416 1.00 98.69 91 PHE A C 1
ATOM 708 O O . PHE A 1 91 ? 9.216 0.133 8.381 1.00 98.69 91 PHE A O 1
ATOM 715 N N . ARG A 1 92 ? 9.975 -0.651 6.438 1.00 98.62 92 ARG A N 1
ATOM 716 C CA . ARG A 1 92 ? 9.129 -1.859 6.453 1.00 98.62 92 ARG A CA 1
ATOM 717 C C . ARG A 1 92 ? 9.316 -2.680 7.733 1.00 98.62 92 ARG A C 1
ATOM 719 O O . ARG A 1 92 ? 8.333 -3.185 8.275 1.00 98.62 92 ARG A O 1
ATOM 726 N N . ALA A 1 93 ? 10.546 -2.805 8.237 1.00 98.19 93 ALA A N 1
ATOM 727 C CA . ALA A 1 93 ? 10.808 -3.488 9.504 1.00 98.19 93 ALA A CA 1
ATOM 728 C C . ALA A 1 93 ? 10.180 -2.749 10.700 1.00 98.19 93 ALA A C 1
ATOM 730 O O . ALA A 1 93 ? 9.559 -3.394 11.548 1.00 98.19 93 ALA A O 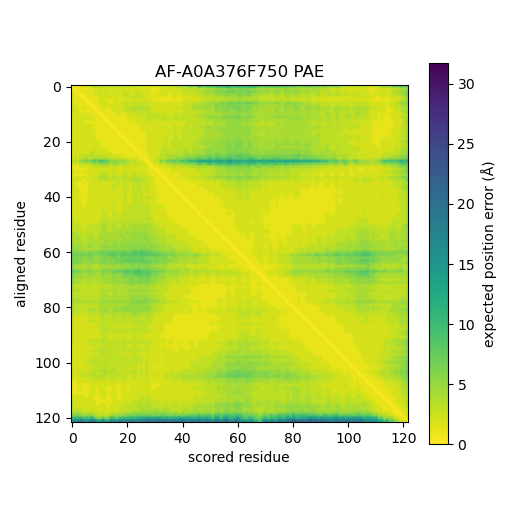1
ATOM 731 N N . HIS A 1 94 ? 10.279 -1.415 10.728 1.00 97.69 94 HIS A N 1
ATOM 732 C CA . HIS A 1 94 ? 9.629 -0.567 11.732 1.00 97.69 94 HIS A CA 1
ATOM 733 C C . HIS A 1 94 ? 8.099 -0.681 11.672 1.00 97.69 94 HIS A C 1
ATOM 735 O O . HIS A 1 94 ? 7.467 -1.017 12.671 1.00 97.69 94 HIS A O 1
ATOM 741 N N . ALA A 1 95 ? 7.505 -0.512 10.488 1.00 97.94 95 ALA A N 1
ATOM 742 C CA . ALA A 1 95 ? 6.068 -0.635 10.266 1.00 97.94 95 ALA A CA 1
ATOM 743 C C . ALA A 1 95 ? 5.535 -2.007 10.687 1.00 97.94 9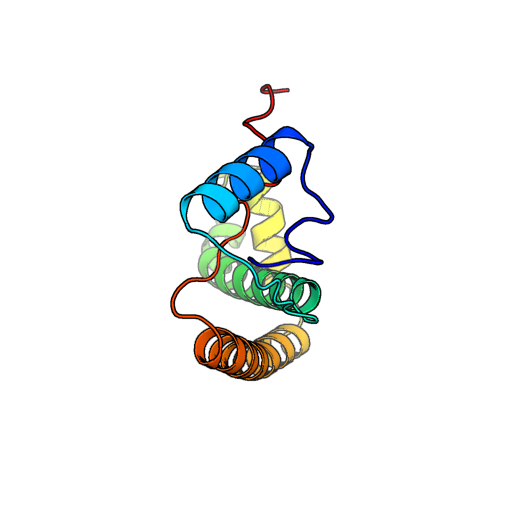5 ALA A C 1
ATOM 745 O O . ALA A 1 95 ? 4.487 -2.090 11.319 1.00 97.94 95 ALA A O 1
ATOM 746 N N . ARG A 1 96 ? 6.278 -3.089 10.406 1.00 97.69 96 ARG A N 1
ATOM 747 C CA . ARG A 1 96 ? 5.921 -4.437 10.869 1.00 97.69 96 ARG A CA 1
ATOM 748 C C 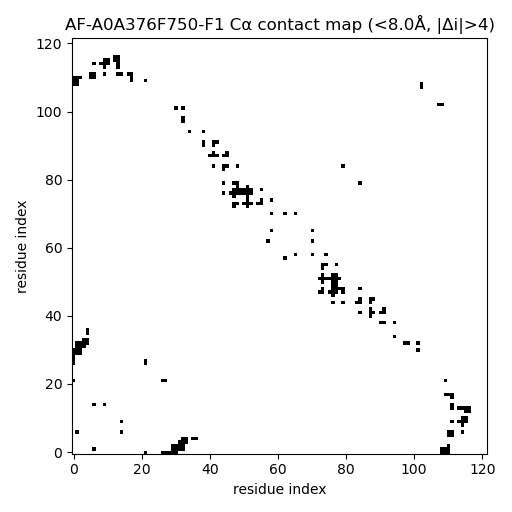. ARG A 1 96 ? 5.850 -4.507 12.393 1.00 97.69 96 ARG A C 1
ATOM 750 O O . ARG A 1 96 ? 4.953 -5.157 12.920 1.00 97.69 96 ARG A O 1
ATOM 757 N N . GLN A 1 97 ? 6.791 -3.884 13.098 1.00 97.19 97 GLN A N 1
ATOM 758 C CA . GLN A 1 97 ? 6.784 -3.873 14.559 1.00 97.19 97 GLN A CA 1
ATOM 759 C C . GLN A 1 97 ? 5.642 -3.012 15.112 1.00 97.19 97 GLN A C 1
ATOM 761 O O . GLN A 1 97 ? 4.940 -3.462 16.012 1.00 97.19 97 GLN A O 1
ATOM 766 N N . ALA A 1 98 ? 5.399 -1.836 14.531 1.00 96.25 98 ALA A N 1
ATOM 767 C CA . ALA A 1 98 ? 4.280 -0.973 14.905 1.00 96.25 98 ALA A CA 1
ATOM 768 C C . ALA A 1 98 ? 2.922 -1.672 14.709 1.00 96.25 98 ALA A C 1
ATOM 770 O O . ALA A 1 98 ? 2.081 -1.659 15.605 1.00 96.25 98 ALA A O 1
ATOM 771 N N . PHE A 1 99 ? 2.731 -2.374 13.586 1.00 95.44 99 PHE A N 1
ATOM 772 C CA . PHE A 1 99 ? 1.517 -3.158 13.346 1.00 95.44 99 PHE A CA 1
ATOM 773 C C . PHE A 1 99 ? 1.348 -4.313 14.339 1.00 95.44 99 PHE A C 1
ATOM 775 O O . PHE A 1 99 ? 0.232 -4.580 14.772 1.00 95.44 99 PHE A O 1
ATOM 782 N N . LYS A 1 100 ? 2.434 -4.983 14.750 1.00 96.00 100 LYS A N 1
ATOM 783 C CA . LYS A 1 100 ? 2.363 -6.002 15.813 1.00 96.00 100 LYS A CA 1
ATOM 784 C C . LYS A 1 100 ? 1.875 -5.415 17.137 1.00 96.00 100 LYS A C 1
ATOM 786 O O . LYS A 1 100 ? 1.086 -6.059 17.815 1.00 96.00 100 LYS A O 1
ATOM 791 N N . THR A 1 101 ? 2.304 -4.204 17.487 1.00 95.44 101 THR A N 1
ATOM 792 C CA . THR A 1 101 ? 1.819 -3.503 18.687 1.00 95.44 101 THR A CA 1
ATOM 793 C C . THR A 1 101 ? 0.327 -3.168 18.599 1.00 95.44 101 THR A C 1
ATOM 795 O O . THR A 1 101 ? -0.360 -3.189 19.617 1.00 95.44 101 THR A O 1
ATOM 798 N N . LEU A 1 102 ? -0.204 -2.902 17.401 1.00 95.06 102 LEU A N 1
ATOM 799 C CA . LEU A 1 102 ? -1.651 -2.741 17.204 1.00 95.06 102 LEU A CA 1
ATOM 800 C C . LEU A 1 102 ? -2.401 -4.056 17.418 1.00 95.06 102 LEU A C 1
ATOM 802 O O . LEU A 1 102 ? -3.388 -4.081 18.144 1.00 95.06 102 LEU A O 1
ATOM 806 N N . PHE A 1 103 ? -1.901 -5.159 16.860 1.00 95.69 103 PHE A N 1
ATOM 807 C CA . PHE A 1 103 ? -2.495 -6.483 17.075 1.00 95.69 103 PHE A CA 1
ATOM 808 C C . PHE A 1 103 ? -2.354 -7.000 18.513 1.00 95.69 103 PHE A C 1
ATOM 810 O O . PHE A 1 103 ? -3.091 -7.888 18.918 1.00 95.69 103 PHE A O 1
ATOM 817 N N . ALA A 1 104 ? -1.454 -6.436 19.321 1.00 95.88 104 ALA A N 1
ATOM 818 C CA . ALA A 1 104 ? -1.419 -6.721 20.755 1.00 95.88 104 ALA A CA 1
ATOM 819 C C . ALA A 1 104 ? -2.615 -6.113 21.519 1.00 95.88 104 ALA A C 1
ATOM 821 O O . ALA A 1 104 ? -2.855 -6.495 22.659 1.00 95.88 104 ALA A O 1
ATOM 822 N N . GLN A 1 105 ? -3.340 -5.166 20.911 1.00 94.81 105 GLN A N 1
ATOM 823 C CA . GLN A 1 105 ? -4.507 -4.493 21.494 1.00 94.81 105 GLN A CA 1
ATOM 824 C C . GLN A 1 105 ? -5.835 -5.002 20.918 1.00 94.81 105 GLN A C 1
ATOM 826 O O . GLN A 1 105 ? -6.887 -4.700 21.470 1.00 94.81 105 GLN A O 1
ATOM 831 N N . ALA A 1 106 ? -5.804 -5.738 19.804 1.00 94.56 106 ALA A N 1
ATOM 832 C CA . ALA A 1 106 ? -7.000 -6.237 19.139 1.00 94.56 106 ALA A CA 1
ATOM 833 C C . ALA A 1 106 ? -6.701 -7.499 18.325 1.00 94.56 106 ALA A C 1
ATOM 835 O O . ALA A 1 106 ? -5.735 -7.534 17.561 1.00 94.56 106 ALA A O 1
ATOM 836 N N . ASP A 1 107 ? -7.590 -8.489 18.399 1.00 94.12 107 ASP A N 1
ATOM 837 C CA . ASP A 1 107 ? -7.501 -9.705 17.581 1.00 94.12 107 ASP A CA 1
ATOM 838 C C . ASP A 1 107 ? -7.794 -9.429 16.099 1.00 94.12 107 ASP A C 1
ATOM 840 O O . ASP A 1 107 ? -7.228 -10.057 15.202 1.00 94.12 107 ASP A O 1
ATOM 844 N N . VAL A 1 108 ? -8.684 -8.467 15.831 1.00 94.25 108 VAL A N 1
ATOM 845 C CA . VAL A 1 108 ? -9.122 -8.092 14.485 1.00 94.25 108 VAL A CA 1
ATOM 846 C C . VAL A 1 108 ? -9.102 -6.576 14.330 1.00 94.25 108 VAL A C 1
ATOM 848 O O . VAL A 1 108 ? -9.690 -5.834 15.116 1.00 94.25 108 VAL A O 1
ATOM 851 N N . LEU A 1 109 ? -8.462 -6.111 13.258 1.00 95.75 109 LEU A N 1
ATOM 852 C CA . LEU A 1 109 ? -8.482 -4.714 12.835 1.00 95.75 109 LEU A CA 1
ATOM 853 C C . LEU A 1 109 ? -9.434 -4.557 11.648 1.00 95.75 109 LEU A C 1
ATOM 855 O O . LEU A 1 109 ? -9.360 -5.310 10.679 1.00 95.75 109 LEU A O 1
ATOM 859 N N . ILE A 1 110 ? -10.316 -3.560 11.718 1.00 96.38 110 ILE A N 1
ATOM 860 C CA . ILE A 1 110 ? -11.347 -3.304 10.705 1.00 96.38 110 ILE A CA 1
ATOM 861 C C . ILE A 1 110 ? -11.078 -1.946 10.064 1.00 96.38 110 ILE A C 1
ATOM 863 O O . ILE A 1 110 ? -10.968 -0.944 10.774 1.00 96.38 110 ILE A O 1
ATOM 867 N N . ALA A 1 111 ? -11.006 -1.924 8.736 1.00 96.88 111 ALA A N 1
ATOM 868 C CA . ALA A 1 111 ? -10.8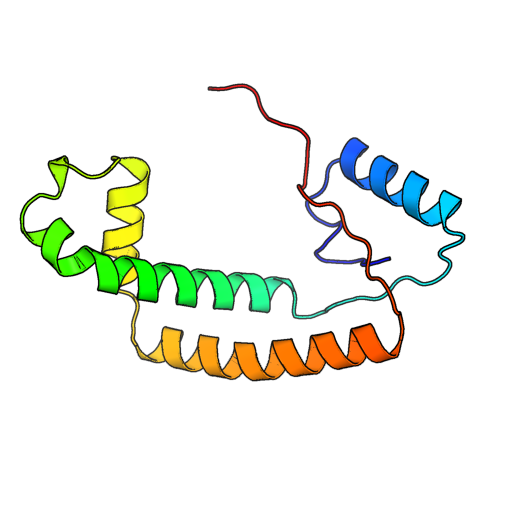77 -0.734 7.905 1.00 96.88 111 ALA A CA 1
ATOM 869 C C . ALA A 1 111 ? -11.662 -0.928 6.594 1.00 96.88 111 ALA A C 1
ATOM 871 O O . ALA A 1 111 ? -11.901 -2.074 6.197 1.00 96.88 111 ALA A O 1
ATOM 872 N N . PRO A 1 112 ? -12.036 0.154 5.890 1.00 97.12 112 PRO A N 1
ATOM 873 C CA . PRO A 1 112 ? -12.575 0.048 4.539 1.00 97.12 112 PRO A CA 1
ATOM 874 C C . PRO A 1 112 ? -11.549 -0.598 3.594 1.00 97.12 112 PRO A C 1
ATOM 876 O O . PRO A 1 112 ? -10.365 -0.266 3.638 1.00 97.12 112 PRO A O 1
ATOM 879 N N . ALA A 1 113 ? -11.994 -1.505 2.720 1.00 96.12 113 ALA A N 1
ATOM 880 C CA . ALA A 1 113 ? -11.114 -2.152 1.738 1.00 96.12 113 ALA A CA 1
ATOM 881 C C . ALA A 1 113 ? -10.737 -1.210 0.578 1.00 96.12 113 ALA A C 1
ATOM 883 O O . ALA A 1 113 ? -9.625 -1.262 0.054 1.00 96.12 113 ALA A O 1
ATOM 884 N N . THR A 1 114 ? -11.668 -0.341 0.185 1.00 96.69 114 THR A N 1
ATOM 885 C CA . THR A 1 114 ? -11.495 0.703 -0.829 1.00 96.69 114 THR A CA 1
ATOM 886 C C . THR A 1 114 ? -12.135 2.002 -0.334 1.00 96.69 114 THR A C 1
ATOM 888 O O . THR A 1 114 ? -13.080 1.949 0.453 1.00 96.69 114 THR A O 1
ATOM 891 N N . PRO A 1 115 ? -11.663 3.179 -0.790 1.00 96.50 115 PRO A N 1
ATOM 892 C CA . PRO A 1 115 ? -12.212 4.462 -0.345 1.00 96.50 115 PRO A CA 1
ATOM 893 C C . PRO A 1 115 ? -13.637 4.730 -0.841 1.00 96.50 115 PRO A C 1
ATOM 895 O O . PRO A 1 115 ? -14.309 5.611 -0.323 1.00 96.50 115 PRO A O 1
ATOM 898 N N .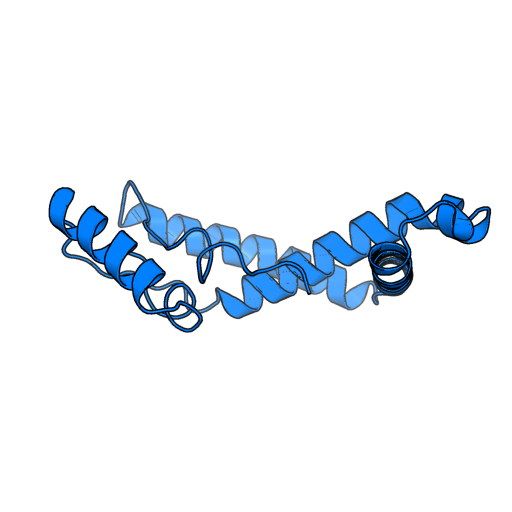 ARG A 1 116 ? -14.069 4.016 -1.879 1.00 96.62 116 ARG A N 1
ATOM 899 C CA . ARG A 1 116 ? -15.382 4.136 -2.511 1.00 96.62 116 ARG A CA 1
ATOM 900 C C . ARG A 1 116 ? -15.707 2.867 -3.291 1.00 96.62 116 ARG A C 1
ATOM 902 O O . ARG A 1 116 ? -14.822 2.033 -3.523 1.00 96.62 116 ARG A O 1
ATOM 909 N N . SER A 1 117 ? -16.955 2.756 -3.733 1.00 96.25 117 SER A N 1
ATOM 910 C CA . SER A 1 117 ? -17.388 1.743 -4.703 1.00 96.25 117 SER A CA 1
ATOM 911 C C . SER A 1 117 ? -16.753 1.957 -6.083 1.00 96.25 117 SER A C 1
ATOM 913 O O . SER A 1 117 ? -16.174 3.011 -6.364 1.00 96.25 117 SER A O 1
ATOM 915 N N . ALA A 1 118 ? -16.865 0.950 -6.953 1.00 96.31 118 ALA A N 1
ATOM 916 C CA . ALA A 1 118 ? -16.323 0.998 -8.308 1.00 96.31 118 ALA A CA 1
ATOM 917 C C . ALA A 1 118 ? -16.773 2.263 -9.059 1.00 96.31 118 ALA A C 1
ATOM 919 O O . ALA A 1 118 ? -17.958 2.596 -9.102 1.00 96.31 118 ALA A O 1
ATOM 920 N N . THR A 1 119 ? -15.814 2.970 -9.653 1.00 94.00 119 THR A N 1
ATOM 921 C CA . THR A 1 119 ? -16.096 4.135 -10.492 1.00 94.00 119 THR A CA 1
ATOM 922 C C . THR A 1 119 ? -16.546 3.692 -11.878 1.00 94.00 119 THR A C 1
ATOM 924 O O . THR A 1 119 ? -16.196 2.604 -12.341 1.00 94.00 119 THR A O 1
ATOM 927 N N . LEU A 1 120 ? -17.291 4.555 -12.570 1.00 95.00 120 LEU A N 1
ATOM 928 C CA . LEU A 1 120 ? -17.579 4.351 -13.987 1.00 95.00 120 LEU A CA 1
ATOM 929 C C . LEU A 1 120 ? -16.265 4.264 -14.774 1.00 95.00 120 LEU A C 1
ATOM 931 O O . LEU A 1 120 ? -15.273 4.907 -14.416 1.00 95.00 120 LEU A O 1
ATOM 935 N N . ARG A 1 121 ? -16.261 3.466 -15.844 1.00 89.50 121 ARG A N 1
ATOM 936 C CA . ARG A 1 121 ? -15.192 3.557 -16.841 1.00 89.50 121 ARG A CA 1
ATOM 937 C C . ARG A 1 121 ? -15.322 4.915 -17.530 1.00 89.50 121 ARG A C 1
ATOM 939 O O . ARG A 1 121 ? -16.416 5.247 -17.984 1.00 89.50 121 ARG A O 1
ATOM 946 N N . GLY A 1 122 ? -14.235 5.684 -17.511 1.00 71.12 122 GLY A N 1
ATOM 947 C CA . GLY A 1 122 ? -14.094 6.891 -18.324 1.00 71.12 122 GLY A CA 1
ATOM 948 C C . GLY A 1 122 ? -13.935 6.565 -19.799 1.00 71.12 122 GLY A C 1
ATOM 949 O O . GLY A 1 122 ? -13.665 5.381 -20.115 1.00 71.12 122 GLY A O 1
#

pLDDT: mean 96.43, std 2.97, range [71.12, 98.81]

Secondary structure (DSSP, 8-state):
-B-THHHHT--HHHHHHHHHHHHHTT----B--TTHHHHHHHHHHHHHHHHHHHHHHHHHH-GGGS-HHHHHHHHHHHTS-HHHHHHHHHHHHHHHHHHHHHHTT-S-----SSSSSPPPP-

Mean predicted aligned error: 3.14 Å

InterPro domains:
  IPR036928 Amidase signature (AS) superfamily [G3DSA:3.90.1300.10] (1-122)
  IPR036928 Amidase signature (AS) superfamily [SSF75304] (4-121)

Radius of gyration: 18.47 Å; Cα contacts (8 Å, |Δi|>4): 123; chains: 1; bounding box: 42×20×49 Å

Nearest PDB structures (foldseek):
  6c62-assembly1_A  TM=9.796E-01  e=3.887E-07  Pseudomonas sp. ADP
  6c6g-assembly1_B-2  TM=9.785E-01  e=4.922E-07  Pseudomonas sp. ADP
  2dc0-assembly1_B  TM=8.546E-01  e=2.265E-02  Thermus thermophilus

Foldseek 3Di:
DEDDPLQPLADPVLVVVLVVVCVVVVPDDYDYDPCPVVLVVLVLLQCLQVQLCVCVVVCVPPLVVDDVVVSVSSVVSVVRDVVSNVVSVVVVVVSVVSVVVVCVVDVDDDGRPDRDPDDDDD

Solvent-accessible surface area (backbone atoms only — not comparable to full-atom values): 6975 Å² total; per-residue (Å²): 62,45,40,62,74,57,48,72,72,37,44,68,69,30,49,52,53,45,50,53,51,34,58,76,67,70,57,83,58,76,44,71,61,89,60,49,65,57,51,51,52,26,50,48,47,44,53,30,33,53,52,5,53,72,43,42,71,53,53,74,75,50,50,85,79,44,59,74,83,55,41,57,50,29,55,53,14,52,65,54,58,66,69,56,43,54,51,24,54,55,46,48,56,50,53,54,52,54,51,50,58,51,51,74,77,36,97,72,86,49,64,51,93,50,42,55,76,91,73,80,85,129